Protein AF-A0A497P770-F1 (afdb_monomer_lite)

Sequence (118 aa):
MTEKKEKKQKSALAKAEDYIFKKLSASPIVNSITPEREEEISEKLPSLISRFKLESPFGAAFEVLKPFSHIFSNVILLPVSPFLYFFGLDGFRYVDFFEKSSNIELIQEKLKKKLTYG

Foldseek 3Di:
DPVVVVVVVVVVVVVLVVVLCCVPVPDDLQDQDDPVLLVVCLVVVLVVCVVVVNLVVLLVVLVVCLVVLQVCLVVPQVVCQSVVVVVVDNSSSVSNQSNHSVSSVSSNVSSVVVVVVD

Radius of gyration: 16.68 Å; chains: 1; bounding box: 39×36×46 Å

Structure (mmCIF, N/CA/C/O backbone):
data_AF-A0A497P770-F1
#
_entry.id   AF-A0A497P770-F1
#
loop_
_atom_site.group_PDB
_atom_site.id
_atom_site.type_symbol
_atom_site.label_atom_id
_atom_site.label_alt_id
_atom_site.label_comp_id
_atom_site.label_asym_id
_atom_site.label_entity_id
_atom_site.label_seq_id
_atom_site.pdbx_PDB_ins_code
_atom_site.Cartn_x
_atom_site.Cartn_y
_atom_site.Cartn_z
_atom_site.occupancy
_atom_site.B_iso_or_equiv
_atom_site.auth_seq_id
_atom_site.auth_comp_id
_atom_site.auth_asym_id
_atom_site.auth_atom_id
_atom_site.pdbx_PDB_model_num
ATOM 1 N N . MET A 1 1 ? 0.759 -22.284 -34.599 1.00 55.91 1 MET A N 1
ATOM 2 C CA . MET A 1 1 ? 0.115 -21.450 -33.545 1.00 55.91 1 MET A CA 1
ATOM 3 C C . MET A 1 1 ? 1.086 -21.012 -32.434 1.00 55.91 1 MET A C 1
ATOM 5 O O . MET A 1 1 ? 0.747 -20.126 -31.656 1.00 55.91 1 MET A O 1
ATOM 9 N N . THR A 1 2 ? 2.289 -21.593 -32.379 1.00 61.38 2 THR A N 1
ATOM 10 C CA . THR A 1 2 ? 3.317 -21.413 -31.338 1.00 61.38 2 THR A CA 1
ATOM 11 C C . THR A 1 2 ? 4.147 -20.129 -31.509 1.00 61.38 2 THR A C 1
ATOM 13 O O . THR A 1 2 ? 4.241 -19.353 -30.564 1.00 61.38 2 THR A O 1
ATOM 16 N N . GLU A 1 3 ? 4.602 -19.796 -32.725 1.00 60.56 3 GLU A N 1
ATOM 17 C CA . GLU A 1 3 ? 5.426 -18.591 -32.990 1.00 60.56 3 GLU A CA 1
ATOM 18 C C . GLU A 1 3 ? 4.751 -17.259 -32.618 1.00 60.56 3 GLU A C 1
ATOM 20 O O . GLU A 1 3 ? 5.392 -16.325 -32.134 1.00 60.56 3 GLU A O 1
ATOM 25 N N . LYS A 1 4 ? 3.433 -17.146 -32.833 1.00 61.16 4 LYS A N 1
ATOM 26 C CA . LYS A 1 4 ? 2.685 -15.901 -32.585 1.00 61.16 4 LYS A CA 1
ATOM 27 C C . LYS A 1 4 ? 2.542 -15.608 -31.084 1.00 61.16 4 LYS A C 1
ATOM 29 O O . LYS A 1 4 ? 2.511 -14.444 -30.690 1.00 61.16 4 LYS A O 1
ATOM 34 N N . LYS A 1 5 ? 2.479 -16.655 -30.246 1.00 61.34 5 LYS A N 1
ATOM 35 C CA . LYS A 1 5 ? 2.496 -16.533 -28.777 1.00 61.34 5 LYS A CA 1
ATOM 36 C C . LYS A 1 5 ? 3.898 -16.190 -28.270 1.00 61.34 5 LYS A C 1
ATOM 38 O O . LYS A 1 5 ? 4.027 -15.325 -27.408 1.00 61.34 5 LYS A O 1
ATOM 43 N N . GLU A 1 6 ? 4.927 -16.786 -28.867 1.00 61.47 6 GLU A N 1
ATOM 44 C CA . GLU A 1 6 ? 6.328 -16.561 -28.498 1.00 61.47 6 GLU A CA 1
ATOM 45 C C . GLU A 1 6 ? 6.789 -15.120 -28.782 1.00 61.47 6 GLU A C 1
ATOM 47 O O . GLU A 1 6 ? 7.381 -14.471 -27.918 1.00 61.47 6 GLU A O 1
ATOM 52 N N . LYS A 1 7 ? 6.426 -14.554 -29.945 1.00 66.31 7 LYS A N 1
ATOM 53 C CA . LYS A 1 7 ? 6.684 -13.134 -30.262 1.00 66.31 7 LYS A CA 1
ATOM 54 C C . LYS A 1 7 ? 5.981 -12.173 -29.299 1.00 66.31 7 LYS A C 1
ATOM 56 O O . LYS A 1 7 ? 6.551 -11.148 -28.931 1.00 66.31 7 LYS A O 1
ATOM 61 N N . LYS A 1 8 ? 4.753 -12.496 -28.875 1.00 69.31 8 LYS A N 1
ATOM 62 C CA . LYS A 1 8 ? 3.978 -11.660 -27.945 1.00 69.31 8 LYS A CA 1
ATOM 63 C C . LYS A 1 8 ? 4.573 -11.679 -26.531 1.00 69.31 8 LYS A C 1
ATOM 65 O O . LYS A 1 8 ? 4.607 -10.634 -25.889 1.00 69.31 8 LYS A O 1
ATOM 70 N N . GLN A 1 9 ? 5.084 -12.826 -26.076 1.00 68.62 9 GLN A N 1
ATOM 71 C CA . GLN A 1 9 ? 5.796 -12.933 -24.796 1.00 68.62 9 GLN A CA 1
ATOM 72 C C . GLN A 1 9 ? 7.127 -12.178 -24.809 1.00 68.62 9 GLN A C 1
ATOM 74 O O . GLN A 1 9 ? 7.350 -11.362 -23.920 1.00 68.62 9 GLN A O 1
ATOM 79 N N . LYS A 1 10 ? 7.963 -12.361 -25.842 1.00 70.50 10 LYS A N 1
ATOM 80 C CA . LYS A 1 10 ? 9.238 -11.625 -25.977 1.00 70.50 10 LYS A CA 1
ATOM 81 C C . LYS A 1 10 ? 9.021 -10.107 -26.031 1.00 70.50 10 LYS A C 1
ATOM 83 O O . LYS A 1 10 ? 9.756 -9.352 -25.408 1.00 70.50 10 LYS A O 1
ATOM 88 N N . SER A 1 11 ? 7.954 -9.663 -26.699 1.00 76.81 11 SER A N 1
ATOM 89 C CA . SER A 1 11 ? 7.543 -8.254 -26.730 1.00 76.81 11 SER A CA 1
ATOM 90 C C . SER A 1 11 ? 7.110 -7.706 -25.365 1.00 76.81 11 SER A C 1
ATOM 92 O O . SER A 1 11 ? 7.371 -6.539 -25.083 1.00 76.81 11 SER A O 1
ATOM 94 N N . ALA A 1 12 ? 6.398 -8.491 -24.554 1.00 76.06 12 ALA A N 1
ATOM 95 C CA . ALA A 1 12 ? 5.965 -8.065 -23.225 1.00 76.06 12 ALA A CA 1
ATOM 96 C C . ALA A 1 12 ? 7.144 -8.019 -22.243 1.00 76.06 12 ALA A C 1
ATOM 98 O O . ALA A 1 12 ? 7.234 -7.085 -21.451 1.00 76.06 12 ALA A O 1
ATOM 99 N N . LEU A 1 13 ? 8.062 -8.984 -22.351 1.00 78.62 13 LEU A N 1
ATOM 100 C CA . LEU A 1 13 ? 9.282 -9.041 -21.553 1.00 78.62 13 LEU A CA 1
ATOM 101 C C . LEU A 1 13 ? 10.176 -7.824 -21.820 1.00 78.62 13 LEU A C 1
ATOM 103 O O . LEU A 1 13 ? 10.519 -7.118 -20.884 1.00 78.62 13 LEU A O 1
ATOM 107 N N . ALA A 1 14 ? 10.431 -7.500 -23.093 1.00 81.75 14 ALA A N 1
ATOM 108 C CA . ALA A 1 14 ? 11.242 -6.340 -23.471 1.00 81.75 14 ALA A CA 1
ATOM 109 C C . ALA A 1 14 ? 10.660 -5.008 -22.957 1.00 81.75 14 ALA A C 1
ATOM 111 O O . ALA A 1 14 ? 11.395 -4.110 -22.561 1.00 81.75 14 ALA A O 1
ATOM 112 N N . LYS A 1 15 ? 9.326 -4.876 -22.923 1.00 81.50 15 LYS A N 1
ATOM 113 C CA . LYS A 1 15 ? 8.657 -3.701 -22.337 1.00 81.50 15 LYS A CA 1
ATOM 114 C C . LYS A 1 15 ? 8.799 -3.643 -20.817 1.00 81.50 15 LYS A C 1
ATOM 116 O O . LYS A 1 15 ? 8.934 -2.555 -20.270 1.00 81.50 15 LYS A O 1
ATOM 121 N N . ALA A 1 16 ? 8.738 -4.792 -20.145 1.00 78.88 16 ALA A N 1
ATOM 122 C CA . ALA A 1 16 ? 8.939 -4.869 -18.704 1.00 78.88 16 ALA A CA 1
ATOM 123 C C . ALA A 1 16 ? 10.394 -4.544 -18.337 1.00 78.88 16 ALA A C 1
ATOM 125 O O . ALA A 1 16 ? 10.618 -3.769 -17.416 1.00 78.88 16 ALA A O 1
ATOM 126 N N . GLU A 1 17 ? 11.365 -5.067 -19.089 1.00 80.31 17 GLU A N 1
ATOM 127 C CA . GLU A 1 17 ? 12.792 -4.767 -18.924 1.00 80.31 17 GLU A CA 1
ATOM 128 C C . GLU A 1 17 ? 13.086 -3.275 -19.109 1.00 80.31 17 GLU A C 1
ATOM 130 O O . GLU A 1 17 ? 13.705 -2.676 -18.234 1.00 80.31 17 GLU A O 1
ATOM 135 N N . ASP A 1 18 ? 12.583 -2.653 -20.181 1.00 82.56 18 ASP A N 1
ATOM 136 C CA . ASP A 1 18 ? 12.725 -1.207 -20.412 1.00 82.56 18 ASP A CA 1
ATOM 137 C C . ASP A 1 18 ? 12.094 -0.378 -19.280 1.00 82.56 18 ASP A C 1
ATOM 139 O O . ASP A 1 18 ? 12.690 0.574 -18.775 1.00 82.56 18 ASP A O 1
ATOM 143 N N . TYR A 1 19 ? 10.910 -0.782 -18.812 1.00 77.62 19 TYR A N 1
ATOM 144 C CA . TYR A 1 19 ? 10.225 -0.128 -17.701 1.00 77.62 19 TYR A CA 1
ATOM 145 C C . TYR A 1 19 ? 11.002 -0.242 -16.379 1.00 77.62 19 TYR A C 1
ATOM 147 O O . TYR A 1 19 ? 11.173 0.767 -15.691 1.00 77.62 19 TYR A O 1
ATOM 155 N N . ILE A 1 20 ? 11.508 -1.434 -16.045 1.00 79.19 20 ILE A N 1
ATOM 156 C CA . ILE A 1 20 ? 12.350 -1.670 -14.863 1.00 79.19 20 ILE A CA 1
ATOM 157 C C . ILE A 1 20 ? 13.625 -0.839 -14.967 1.00 79.19 20 ILE A C 1
ATOM 159 O O . ILE A 1 20 ? 13.959 -0.117 -14.029 1.00 79.19 20 ILE A O 1
ATOM 163 N N . PHE A 1 21 ? 14.311 -0.913 -16.109 1.00 78.75 21 PHE A N 1
ATOM 164 C CA . PHE A 1 21 ? 15.560 -0.200 -16.337 1.00 78.75 21 PHE A CA 1
ATOM 165 C C . PHE A 1 21 ? 15.352 1.300 -16.158 1.00 78.75 21 PHE A C 1
ATOM 167 O O . PHE A 1 21 ? 16.012 1.893 -15.316 1.00 78.75 21 PHE A O 1
ATOM 174 N N . LYS A 1 22 ? 14.352 1.887 -16.828 1.00 78.75 22 LYS A N 1
ATOM 175 C CA . LYS A 1 22 ? 14.007 3.310 -16.709 1.00 78.75 22 LYS A CA 1
ATOM 176 C C . LYS A 1 22 ? 13.667 3.729 -15.278 1.00 78.75 22 LYS A C 1
ATOM 178 O O . LYS A 1 22 ? 13.974 4.854 -14.888 1.00 78.75 22 LYS A O 1
ATOM 183 N N . LYS A 1 23 ? 12.999 2.866 -14.507 1.00 73.62 23 LYS A N 1
ATOM 184 C CA . LYS A 1 23 ? 12.612 3.153 -13.118 1.00 73.62 23 LYS A CA 1
ATOM 185 C C . LYS A 1 23 ? 13.782 3.056 -12.145 1.00 73.62 23 LYS A C 1
ATOM 187 O O . LYS A 1 23 ? 13.891 3.911 -11.275 1.00 73.62 23 LYS A O 1
ATOM 192 N N . LEU A 1 24 ? 14.665 2.077 -12.319 1.00 70.31 24 LEU A N 1
ATOM 193 C CA . LEU A 1 24 ? 15.853 1.899 -11.480 1.00 70.31 24 LEU A CA 1
ATOM 194 C C . LEU A 1 24 ? 16.988 2.868 -11.853 1.00 70.31 24 LEU A C 1
ATOM 196 O O . LEU A 1 24 ? 17.746 3.288 -10.983 1.00 70.31 24 LEU A O 1
ATOM 200 N N . SER A 1 25 ? 17.103 3.254 -13.129 1.00 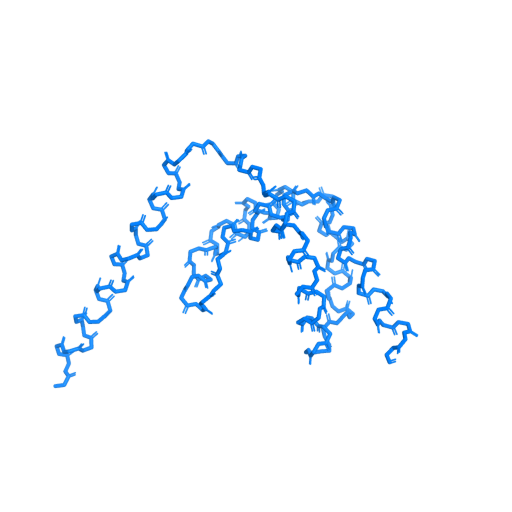67.62 25 SER A N 1
ATOM 201 C CA . SER A 1 25 ? 18.155 4.148 -13.630 1.00 67.62 25 SER A CA 1
ATOM 202 C C . SER A 1 25 ? 17.871 5.633 -13.390 1.00 67.62 25 SER A C 1
ATOM 204 O O . SER A 1 25 ? 18.771 6.452 -13.547 1.00 67.62 25 SER A O 1
ATOM 206 N N . ALA A 1 26 ? 16.639 6.010 -13.029 1.00 64.69 26 ALA A N 1
ATOM 207 C CA . ALA A 1 26 ? 16.249 7.402 -12.788 1.00 64.69 26 ALA A CA 1
ATOM 208 C C . ALA A 1 26 ? 16.760 7.997 -11.452 1.00 64.69 26 ALA A C 1
ATOM 210 O O . ALA A 1 26 ? 16.416 9.134 -11.140 1.00 64.69 26 ALA A O 1
ATOM 211 N N . SER A 1 27 ? 17.659 7.304 -10.734 1.00 50.03 27 SER A N 1
ATOM 212 C CA . SER A 1 27 ? 18.296 7.753 -9.480 1.00 50.03 27 SER A CA 1
ATOM 213 C C . SER A 1 27 ? 17.356 7.757 -8.261 1.00 50.03 27 SER A C 1
ATOM 215 O O . SER A 1 27 ? 16.156 7.545 -8.424 1.00 50.03 27 SER A O 1
ATOM 217 N N . PRO A 1 28 ? 17.921 7.925 -7.047 1.00 50.22 28 PRO A N 1
ATOM 218 C CA . PRO A 1 28 ? 17.947 6.918 -5.987 1.00 50.22 28 PRO A CA 1
ATOM 219 C C . PRO A 1 28 ? 16.544 6.514 -5.515 1.00 50.22 28 PRO A C 1
ATOM 221 O O . PRO A 1 28 ? 15.573 7.217 -5.740 1.00 50.22 28 PRO A O 1
ATOM 224 N N . ILE A 1 29 ? 16.472 5.408 -4.780 1.00 51.41 29 ILE A N 1
ATOM 225 C CA . ILE A 1 29 ? 15.287 4.758 -4.177 1.00 51.41 29 ILE A CA 1
ATOM 226 C C . ILE A 1 29 ? 14.282 5.718 -3.477 1.00 51.41 29 ILE A C 1
ATOM 228 O O . ILE A 1 29 ? 13.163 5.325 -3.192 1.00 51.41 29 ILE A O 1
ATOM 232 N N . VAL A 1 30 ? 14.625 6.992 -3.286 1.00 48.50 30 VAL A N 1
ATOM 233 C CA . VAL A 1 30 ? 13.759 8.072 -2.806 1.00 48.50 30 VAL A CA 1
ATOM 234 C C . VAL A 1 30 ? 13.075 8.782 -3.987 1.00 48.50 30 VAL A C 1
ATOM 236 O O . VAL A 1 30 ? 13.433 9.906 -4.346 1.00 48.50 30 VAL A O 1
ATOM 239 N N . ASN A 1 31 ? 12.076 8.152 -4.607 1.00 54.56 31 ASN A N 1
ATOM 240 C CA . ASN A 1 31 ? 11.146 8.891 -5.463 1.00 54.56 31 ASN A CA 1
ATOM 241 C C . ASN A 1 31 ? 10.010 9.422 -4.589 1.00 54.56 31 ASN A C 1
ATOM 243 O O . ASN A 1 31 ? 9.161 8.675 -4.111 1.00 54.56 31 ASN A O 1
ATOM 247 N N . SER A 1 32 ? 9.986 10.739 -4.376 1.00 60.59 32 SER A N 1
ATOM 248 C CA . SER A 1 32 ? 8.856 11.394 -3.729 1.00 60.59 32 SER A CA 1
ATOM 249 C C . SER A 1 32 ? 7.607 11.194 -4.587 1.00 60.59 32 SER A C 1
ATOM 251 O O . SER A 1 32 ? 7.450 11.754 -5.673 1.00 60.59 32 SER A O 1
ATOM 253 N N . ILE A 1 33 ? 6.699 10.351 -4.105 1.00 74.56 33 ILE A N 1
ATOM 254 C CA . ILE A 1 33 ? 5.359 10.245 -4.667 1.00 74.56 33 ILE A CA 1
ATOM 255 C C . ILE A 1 33 ? 4.691 11.631 -4.629 1.00 74.56 33 ILE A C 1
ATOM 257 O O . ILE A 1 33 ? 4.812 12.371 -3.650 1.00 74.56 33 ILE A O 1
ATOM 261 N N . THR A 1 34 ? 4.035 12.019 -5.728 1.00 82.75 34 THR A N 1
ATOM 262 C CA . THR A 1 34 ? 3.347 13.314 -5.789 1.00 82.75 34 THR A CA 1
ATOM 263 C C . THR A 1 34 ? 2.090 13.281 -4.916 1.00 82.75 34 THR A C 1
ATOM 265 O O . THR A 1 34 ? 1.474 12.215 -4.803 1.00 82.75 34 THR A O 1
ATOM 268 N N . PRO A 1 35 ? 1.665 14.413 -4.330 1.00 82.50 35 PRO A N 1
ATOM 269 C CA . PRO A 1 35 ? 0.478 14.458 -3.476 1.00 82.50 35 PRO A CA 1
ATOM 270 C C . PRO A 1 35 ? -0.780 13.912 -4.160 1.00 82.50 35 PRO A C 1
ATOM 272 O O . PRO A 1 35 ? -1.539 13.166 -3.550 1.00 82.50 35 PRO A O 1
ATOM 275 N N . GLU A 1 36 ? -0.961 14.189 -5.455 1.00 83.38 36 GLU A N 1
ATOM 276 C CA . GLU A 1 36 ? -2.120 13.702 -6.216 1.00 83.38 36 GLU A CA 1
ATOM 277 C C . GLU A 1 36 ? -2.133 12.170 -6.307 1.00 83.38 36 GLU A C 1
ATOM 279 O O . GLU A 1 36 ? -3.187 11.535 -6.306 1.00 83.38 36 GLU A O 1
ATOM 284 N N . ARG A 1 37 ? -0.947 11.556 -6.381 1.00 82.06 37 ARG A N 1
ATOM 285 C CA . ARG A 1 37 ? -0.801 10.098 -6.437 1.00 82.06 37 ARG A CA 1
ATOM 286 C C . ARG A 1 37 ? -0.960 9.457 -5.067 1.00 82.06 37 ARG A C 1
ATOM 288 O O . ARG A 1 37 ? -1.538 8.374 -4.984 1.00 82.06 37 ARG A O 1
ATOM 295 N N . GLU A 1 38 ? -0.459 10.097 -4.012 1.00 86.12 38 GLU A N 1
ATOM 296 C CA . GLU A 1 38 ? -0.729 9.660 -2.638 1.00 86.12 38 GLU A CA 1
ATOM 297 C C . GLU A 1 38 ? -2.232 9.653 -2.377 1.00 86.12 38 GLU A C 1
ATOM 299 O O . GLU A 1 38 ? -2.771 8.651 -1.903 1.00 86.12 38 GLU A O 1
ATOM 304 N N . GLU A 1 39 ? -2.923 10.724 -2.766 1.00 88.88 39 GLU A N 1
ATOM 305 C CA . GLU A 1 39 ? -4.370 10.831 -2.632 1.00 88.88 39 GLU A CA 1
ATOM 306 C C . GLU A 1 39 ? -5.084 9.722 -3.418 1.00 88.88 39 GLU A C 1
ATOM 308 O O . GLU A 1 39 ? -5.879 8.977 -2.837 1.00 88.88 39 GLU A O 1
ATOM 313 N N . GLU A 1 40 ? -4.725 9.524 -4.691 1.00 89.88 40 GLU A N 1
ATOM 314 C CA . GLU A 1 40 ? -5.286 8.471 -5.544 1.00 89.88 40 GLU A CA 1
ATOM 315 C C . GLU A 1 40 ? -5.170 7.076 -4.905 1.00 89.88 40 GLU A C 1
ATOM 317 O O . GLU A 1 40 ? -6.159 6.335 -4.833 1.00 89.88 40 GLU A O 1
ATOM 322 N N . ILE A 1 41 ? -3.976 6.702 -4.432 1.00 89.31 41 ILE A N 1
ATOM 323 C CA . ILE A 1 41 ? -3.743 5.398 -3.796 1.00 89.31 41 ILE A CA 1
ATOM 324 C C . ILE A 1 41 ? -4.515 5.313 -2.478 1.00 89.31 41 ILE A C 1
ATOM 326 O O . ILE A 1 41 ? -5.152 4.289 -2.208 1.00 89.31 41 ILE A O 1
ATOM 330 N N . SER A 1 42 ? -4.520 6.395 -1.697 1.00 90.00 42 SER A N 1
ATOM 331 C CA . SER A 1 42 ? -5.216 6.456 -0.414 1.00 90.00 42 SER A CA 1
ATOM 332 C C . SER A 1 42 ? -6.736 6.309 -0.531 1.00 90.00 42 SER A C 1
ATOM 334 O O . SER A 1 42 ? -7.374 5.873 0.423 1.00 90.00 42 SER A O 1
ATOM 336 N N . GLU A 1 43 ? -7.326 6.648 -1.676 1.00 90.88 43 GLU A N 1
ATOM 337 C CA . GLU A 1 43 ? -8.758 6.476 -1.949 1.00 90.88 43 GLU A CA 1
ATOM 338 C C . GLU A 1 43 ? -9.077 5.106 -2.565 1.00 90.88 43 GLU A C 1
ATOM 340 O O . GLU A 1 43 ? -10.032 4.417 -2.170 1.00 90.88 43 GLU A O 1
ATOM 345 N N . LYS A 1 44 ? -8.259 4.671 -3.531 1.00 88.44 44 LYS A N 1
ATOM 346 C CA . LYS A 1 44 ? -8.498 3.424 -4.270 1.00 88.44 44 LYS A CA 1
ATOM 347 C C . LYS A 1 44 ? -8.219 2.189 -3.430 1.00 88.44 44 LYS A C 1
ATOM 349 O O . LYS A 1 44 ? -9.002 1.239 -3.476 1.00 88.44 44 LYS A O 1
ATOM 354 N N . LEU A 1 45 ? -7.129 2.179 -2.667 1.00 87.94 45 LEU A N 1
ATOM 355 C CA . LEU A 1 45 ? -6.690 0.985 -1.952 1.00 87.94 45 LEU A CA 1
ATOM 356 C C . LEU A 1 45 ? -7.680 0.544 -0.855 1.00 87.94 45 LEU A C 1
ATOM 358 O O . LEU A 1 45 ? -8.067 -0.627 -0.875 1.00 87.94 45 LEU A O 1
ATOM 362 N N . PRO A 1 46 ? -8.190 1.423 0.034 1.00 89.56 46 PRO A N 1
ATOM 363 C CA . PRO A 1 46 ? -9.189 1.019 1.023 1.00 89.56 46 PRO A CA 1
ATOM 364 C C . PRO A 1 46 ? -10.481 0.523 0.373 1.00 89.56 46 PRO A C 1
ATOM 366 O O . PRO A 1 46 ? -11.100 -0.425 0.853 1.00 89.56 46 PRO A O 1
ATOM 369 N N . SER A 1 47 ? -10.879 1.139 -0.744 1.00 88.69 47 SER A N 1
ATOM 370 C CA . SER A 1 47 ? -12.068 0.748 -1.504 1.00 88.69 47 SER A CA 1
ATOM 371 C C . SER A 1 47 ? -11.915 -0.637 -2.139 1.00 88.69 47 SER A C 1
ATOM 373 O O . SER A 1 47 ? -12.853 -1.432 -2.099 1.00 88.69 47 SER A O 1
ATOM 375 N N . LEU A 1 48 ? -10.731 -0.962 -2.668 1.00 86.75 48 LEU A N 1
ATOM 376 C CA . LEU A 1 48 ? -10.413 -2.303 -3.163 1.00 86.75 48 LEU A CA 1
ATOM 377 C C . LEU A 1 48 ? -10.453 -3.336 -2.035 1.00 86.75 48 LEU A C 1
ATOM 379 O O . LEU A 1 48 ? -11.145 -4.340 -2.168 1.00 86.75 48 LEU A O 1
ATOM 383 N N . ILE A 1 49 ? -9.772 -3.071 -0.918 1.00 87.19 49 ILE A N 1
ATOM 384 C CA . ILE A 1 49 ? -9.744 -3.970 0.247 1.00 87.1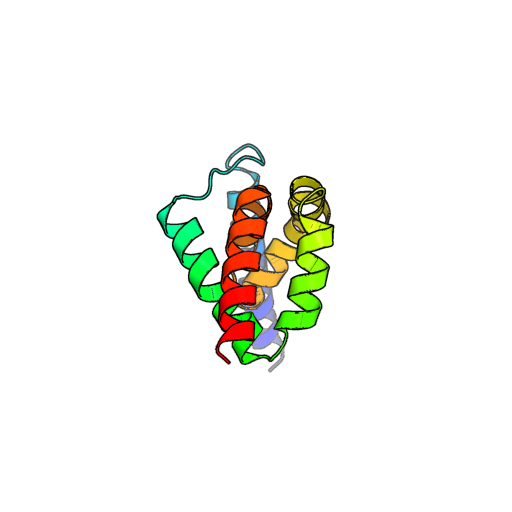9 49 ILE A CA 1
ATOM 385 C C . ILE A 1 49 ? -11.167 -4.245 0.754 1.00 87.19 49 ILE A C 1
ATOM 387 O O . ILE A 1 49 ? -11.521 -5.401 0.985 1.00 87.19 49 ILE A O 1
ATOM 391 N N . SER A 1 50 ? -12.000 -3.203 0.842 1.00 87.19 50 SER A N 1
ATOM 392 C CA . SER A 1 50 ? -13.382 -3.343 1.318 1.00 87.19 50 SER A CA 1
ATOM 393 C C . SER A 1 50 ? -14.259 -4.124 0.337 1.00 87.19 50 SER A C 1
ATOM 395 O O . SER A 1 50 ? -15.052 -4.979 0.721 1.00 87.19 50 SER A O 1
ATOM 397 N N . ARG A 1 51 ? -14.074 -3.910 -0.973 1.00 87.50 51 ARG A N 1
ATOM 398 C CA . ARG A 1 51 ? -14.797 -4.663 -2.011 1.00 87.50 51 ARG A CA 1
ATOM 399 C C . ARG A 1 51 ? -14.573 -6.175 -1.900 1.00 87.50 51 ARG A C 1
ATOM 401 O O . ARG A 1 51 ? -15.475 -6.942 -2.227 1.00 87.50 51 ARG A O 1
ATOM 408 N N . PHE A 1 52 ? -13.391 -6.595 -1.455 1.00 86.31 52 PHE A N 1
ATOM 409 C CA . PHE A 1 52 ? -13.054 -8.005 -1.256 1.00 86.31 52 PHE A CA 1
ATOM 410 C C . PHE A 1 52 ? -13.300 -8.507 0.175 1.00 86.31 52 PHE A C 1
ATOM 412 O O . PHE A 1 52 ? -13.006 -9.669 0.446 1.00 86.31 52 PHE A O 1
ATOM 419 N N . LYS A 1 53 ? -13.861 -7.678 1.069 1.00 86.44 53 LYS A N 1
ATOM 420 C CA . LYS A 1 53 ? -14.070 -7.992 2.494 1.00 86.44 53 LYS A CA 1
ATOM 421 C C . LYS A 1 53 ? -12.779 -8.403 3.217 1.00 86.44 53 LYS A C 1
ATOM 423 O O . LYS A 1 53 ? -12.748 -9.359 3.993 1.00 86.44 53 LYS A O 1
ATOM 428 N N . LEU A 1 54 ? -11.678 -7.728 2.883 1.00 87.88 54 LEU A N 1
ATOM 429 C CA . LEU A 1 54 ? -10.345 -7.998 3.425 1.00 87.88 54 LEU A CA 1
ATOM 430 C C . LEU A 1 54 ? -9.928 -6.964 4.484 1.00 87.88 54 LEU A C 1
ATOM 432 O O . LEU A 1 54 ? -8.745 -6.821 4.781 1.00 87.88 54 LEU A O 1
ATOM 436 N N . GLU A 1 55 ? -10.871 -6.235 5.073 1.00 85.50 55 GLU A N 1
ATOM 437 C CA . GLU A 1 55 ? -10.585 -5.126 5.982 1.00 85.50 55 GLU A CA 1
ATOM 438 C C . GLU A 1 55 ? -9.932 -5.598 7.284 1.00 85.50 55 GLU A C 1
ATOM 440 O O . GLU A 1 55 ? -8.959 -4.991 7.722 1.00 85.50 55 GLU A O 1
ATOM 445 N N . SER A 1 56 ? -10.406 -6.695 7.885 1.00 84.44 56 SER A N 1
ATOM 446 C CA . SER A 1 56 ? -9.803 -7.267 9.099 1.00 84.44 56 SER A CA 1
ATOM 447 C C . SER A 1 56 ? -8.366 -7.770 8.893 1.00 84.44 56 SER A C 1
ATOM 449 O O . SER A 1 56 ? -7.492 -7.342 9.652 1.00 84.44 56 SER A O 1
ATOM 451 N N . PRO A 1 57 ? -8.059 -8.627 7.890 1.00 85.19 57 PRO A N 1
ATOM 452 C CA . PRO A 1 57 ? -6.688 -9.09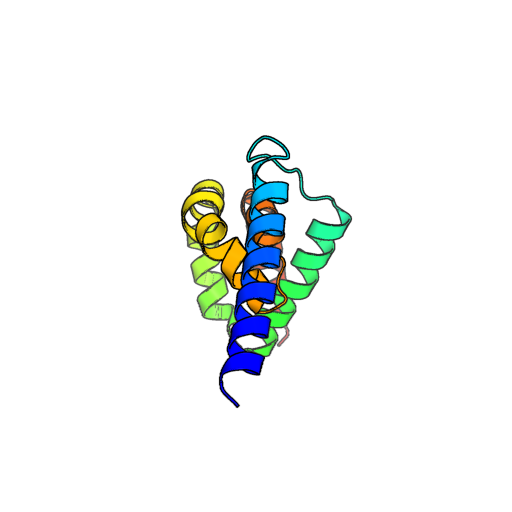2 7.684 1.00 85.19 57 PRO A CA 1
ATOM 453 C C . PRO A 1 57 ? -5.737 -7.952 7.303 1.00 85.19 57 PRO A C 1
ATOM 455 O O . PRO A 1 57 ? -4.617 -7.909 7.809 1.00 85.19 57 PRO A O 1
ATOM 458 N N . PHE A 1 58 ? -6.173 -6.991 6.479 1.00 84.50 58 PHE A N 1
ATOM 459 C CA . PHE A 1 58 ? -5.338 -5.830 6.152 1.00 84.50 58 PHE A CA 1
ATOM 460 C C . PHE A 1 58 ? -5.205 -4.851 7.318 1.00 84.50 58 PHE A C 1
ATOM 462 O O . PHE A 1 58 ? -4.134 -4.285 7.506 1.00 84.50 58 PHE A O 1
ATOM 469 N N . GLY A 1 59 ? -6.247 -4.671 8.129 1.00 83.25 59 GLY A N 1
ATOM 470 C CA . GLY A 1 59 ? -6.202 -3.830 9.321 1.00 83.25 59 GLY A CA 1
ATOM 471 C C . GLY A 1 59 ? -5.144 -4.308 10.314 1.00 83.25 59 GLY A C 1
ATOM 472 O O . GLY A 1 59 ? -4.325 -3.503 10.754 1.00 83.25 59 GLY A O 1
ATOM 473 N N . ALA A 1 60 ? -5.114 -5.615 10.594 1.00 84.50 60 ALA A N 1
ATOM 474 C CA . ALA A 1 60 ? -4.093 -6.228 11.445 1.00 84.50 60 ALA A CA 1
ATOM 475 C C . ALA A 1 60 ? -2.697 -6.177 10.799 1.00 84.50 60 ALA A C 1
ATOM 477 O O . ALA A 1 60 ? -1.718 -5.830 11.460 1.00 84.50 60 ALA A O 1
ATOM 478 N N . ALA A 1 61 ? -2.597 -6.462 9.495 1.00 85.06 61 ALA A N 1
ATOM 479 C CA . ALA A 1 61 ? -1.326 -6.382 8.781 1.00 85.06 61 ALA A CA 1
ATOM 480 C C . ALA A 1 61 ? -0.739 -4.962 8.814 1.00 85.06 61 ALA A C 1
ATOM 482 O O . ALA A 1 61 ? 0.452 -4.803 9.063 1.00 85.06 61 ALA A O 1
ATOM 483 N N . PHE A 1 62 ? -1.550 -3.917 8.627 1.00 86.69 62 PHE A N 1
ATOM 484 C CA . PHE A 1 62 ? -1.069 -2.535 8.619 1.00 86.69 62 PHE A CA 1
ATOM 485 C C . PHE A 1 62 ? -0.560 -2.044 9.977 1.00 86.69 62 PHE A C 1
ATOM 487 O O . PHE A 1 62 ? 0.378 -1.248 10.001 1.00 86.69 62 PHE A O 1
ATOM 494 N N . GLU A 1 63 ? -1.098 -2.539 11.095 1.00 84.62 63 GLU A N 1
ATOM 495 C CA . GLU A 1 63 ? -0.540 -2.236 12.424 1.00 84.62 63 GLU A CA 1
ATOM 496 C C . GLU A 1 63 ? 0.879 -2.774 12.578 1.00 84.62 63 GLU A C 1
ATOM 498 O O . GLU A 1 63 ? 1.755 -2.070 13.081 1.00 84.62 63 GLU A O 1
ATOM 503 N N . VAL A 1 64 ? 1.123 -3.983 12.072 1.00 85.88 64 VAL A N 1
ATOM 504 C CA . VAL A 1 64 ? 2.456 -4.592 12.080 1.00 85.88 64 VAL A CA 1
ATOM 505 C C . VAL A 1 64 ? 3.377 -3.916 11.065 1.00 85.88 64 VAL A C 1
ATOM 507 O O . VAL A 1 64 ? 4.557 -3.726 11.339 1.00 85.88 64 VAL A O 1
ATOM 510 N N . LEU A 1 65 ? 2.859 -3.526 9.899 1.00 85.38 65 LEU A N 1
ATOM 511 C CA . LEU A 1 65 ? 3.669 -2.967 8.817 1.00 85.38 65 LEU A CA 1
ATOM 512 C C . LEU A 1 65 ? 4.124 -1.527 9.061 1.00 85.38 65 LEU A C 1
ATOM 514 O O . LEU A 1 65 ? 5.175 -1.163 8.549 1.00 85.38 65 LEU A O 1
ATOM 518 N N . LYS A 1 66 ? 3.405 -0.711 9.842 1.00 85.19 66 LYS A N 1
ATOM 519 C CA . LYS A 1 66 ? 3.797 0.685 10.136 1.00 85.19 66 LYS A CA 1
ATOM 520 C C . LYS A 1 66 ? 5.262 0.869 10.561 1.00 85.19 66 LYS A C 1
ATOM 522 O O . LYS A 1 66 ? 5.969 1.613 9.871 1.00 85.19 66 LYS A O 1
ATOM 527 N N . PRO A 1 67 ? 5.745 0.225 11.646 1.00 87.62 67 PRO A N 1
ATOM 528 C CA . PRO A 1 67 ? 7.130 0.391 12.098 1.00 87.62 67 PRO A CA 1
ATOM 529 C C . PRO A 1 67 ? 8.147 -0.172 11.100 1.00 87.62 67 PRO A C 1
ATOM 531 O O . PRO A 1 67 ? 9.308 0.224 11.114 1.00 87.62 67 PRO A O 1
ATOM 534 N N . PHE A 1 68 ? 7.712 -1.066 10.212 1.00 88.12 68 PHE A N 1
ATOM 535 C CA . PHE A 1 68 ? 8.546 -1.703 9.200 1.00 88.12 68 PHE A CA 1
ATOM 536 C C . PHE A 1 68 ? 8.260 -1.189 7.785 1.00 88.12 68 PHE A C 1
ATOM 538 O O . PHE A 1 68 ? 8.669 -1.830 6.826 1.00 88.12 68 PHE A O 1
ATOM 545 N N . SER A 1 69 ? 7.588 -0.045 7.637 1.00 86.31 69 SER A N 1
ATOM 546 C CA . SER A 1 69 ? 7.129 0.519 6.355 1.00 86.31 69 SER A CA 1
ATOM 547 C C . SER A 1 69 ? 8.244 0.601 5.312 1.00 86.31 69 SER A C 1
ATOM 549 O O . SER A 1 69 ? 8.111 0.076 4.205 1.00 86.31 69 SER A O 1
ATOM 551 N N . HIS A 1 70 ? 9.390 1.157 5.699 1.00 85.50 70 HIS A N 1
ATOM 552 C CA . HIS A 1 70 ? 10.566 1.251 4.838 1.00 85.50 70 HIS A CA 1
ATOM 553 C C . HIS A 1 70 ? 11.137 -0.128 4.450 1.00 85.50 70 HIS A C 1
ATOM 555 O O . HIS A 1 70 ? 11.477 -0.358 3.289 1.00 85.50 70 HIS A O 1
ATOM 561 N N . ILE A 1 71 ? 11.200 -1.074 5.397 1.00 86.56 71 ILE A N 1
ATOM 562 C CA . ILE A 1 71 ? 11.693 -2.439 5.144 1.00 86.56 71 ILE A CA 1
ATOM 563 C C . ILE A 1 71 ? 10.725 -3.187 4.228 1.00 86.56 71 ILE A C 1
ATOM 565 O O . ILE A 1 71 ? 11.139 -3.770 3.234 1.00 86.56 71 ILE A O 1
ATOM 569 N N . PHE A 1 72 ? 9.431 -3.144 4.523 1.00 86.38 72 PHE A N 1
ATOM 570 C CA . PHE A 1 72 ? 8.390 -3.769 3.720 1.00 86.38 72 PHE A CA 1
ATOM 571 C C . PHE A 1 72 ? 8.414 -3.259 2.277 1.00 86.38 72 PHE A C 1
ATOM 573 O O . PHE A 1 72 ? 8.386 -4.052 1.335 1.00 86.38 72 PHE A O 1
ATOM 580 N N . SER A 1 73 ? 8.539 -1.945 2.102 1.00 86.19 73 SER A N 1
ATOM 581 C CA . SER A 1 73 ? 8.551 -1.317 0.783 1.00 86.19 73 SER A CA 1
ATOM 582 C C . SER A 1 73 ? 9.748 -1.766 -0.047 1.00 86.19 73 SER A C 1
ATOM 584 O O . SER A 1 73 ? 9.581 -2.199 -1.185 1.00 86.19 73 SER A O 1
ATOM 586 N N . ASN A 1 74 ? 10.942 -1.773 0.540 1.00 84.69 74 ASN A N 1
ATOM 587 C CA . ASN A 1 74 ? 12.168 -2.082 -0.195 1.00 84.69 74 ASN A CA 1
ATOM 588 C C . ASN A 1 74 ? 12.481 -3.580 -0.308 1.00 84.69 74 ASN A C 1
ATOM 590 O O . ASN A 1 74 ? 13.093 -4.010 -1.282 1.00 84.69 74 ASN A O 1
ATOM 594 N N . VAL A 1 75 ? 12.069 -4.393 0.664 1.00 86.31 75 VAL A N 1
ATOM 595 C CA . VAL A 1 75 ? 12.414 -5.824 0.717 1.00 86.31 75 VAL A CA 1
ATOM 596 C C . VAL A 1 75 ? 11.293 -6.698 0.166 1.00 86.31 75 VAL A C 1
ATOM 598 O O . VAL A 1 75 ? 11.571 -7.746 -0.410 1.00 86.31 75 VAL A O 1
ATOM 601 N N . ILE A 1 76 ? 10.033 -6.280 0.312 1.00 86.38 76 ILE A N 1
ATOM 602 C CA . ILE A 1 76 ? 8.878 -7.074 -0.127 1.00 86.38 76 ILE A CA 1
ATOM 603 C C . ILE A 1 76 ? 8.241 -6.474 -1.377 1.00 86.38 76 ILE A C 1
ATOM 605 O O . ILE A 1 76 ? 8.106 -7.169 -2.383 1.00 86.38 76 ILE A O 1
ATOM 609 N N . LEU A 1 77 ? 7.860 -5.195 -1.351 1.00 86.56 77 LEU A N 1
ATOM 610 C CA . LEU A 1 77 ? 7.150 -4.593 -2.483 1.00 86.56 77 LEU A CA 1
ATOM 611 C C . LEU A 1 77 ? 8.065 -4.342 -3.681 1.00 86.56 77 LEU A C 1
ATOM 613 O O . LEU A 1 77 ? 7.648 -4.611 -4.805 1.00 86.56 77 LEU A O 1
ATOM 617 N N . LEU A 1 78 ? 9.296 -3.869 -3.478 1.00 86.19 78 LEU A N 1
ATOM 618 C CA . LEU A 1 78 ? 10.194 -3.510 -4.578 1.00 86.19 78 LEU A CA 1
ATOM 619 C C . LEU A 1 78 ? 10.534 -4.707 -5.485 1.00 86.19 78 LEU A C 1
ATOM 621 O O . LEU A 1 78 ? 10.367 -4.559 -6.697 1.00 86.19 78 LEU A O 1
ATOM 625 N N . PRO A 1 79 ? 10.883 -5.908 -4.979 1.00 84.94 79 PRO A N 1
ATOM 626 C CA . PRO A 1 79 ? 11.093 -7.077 -5.840 1.00 84.94 79 PRO A CA 1
ATOM 627 C C . PRO A 1 79 ? 9.825 -7.544 -6.567 1.00 84.94 79 PRO A C 1
ATOM 629 O O . PRO A 1 79 ? 9.900 -8.079 -7.671 1.00 84.94 79 PRO A O 1
ATOM 632 N N . VAL A 1 80 ? 8.651 -7.341 -5.961 1.00 85.56 80 VAL A N 1
ATOM 633 C CA . VAL A 1 80 ? 7.352 -7.748 -6.526 1.00 85.56 80 VAL A CA 1
ATOM 634 C C . VAL A 1 80 ? 6.802 -6.696 -7.500 1.00 85.56 80 VAL A C 1
ATOM 636 O O . VAL A 1 80 ? 5.999 -7.011 -8.381 1.00 85.56 80 VAL A O 1
ATOM 639 N N . SER A 1 81 ? 7.270 -5.452 -7.398 1.00 85.62 81 SER A N 1
ATOM 640 C CA . SER A 1 81 ? 6.776 -4.307 -8.160 1.00 85.62 81 SER A CA 1
ATOM 641 C C . SER A 1 81 ? 6.778 -4.493 -9.684 1.00 85.62 81 SER A C 1
ATOM 643 O O . SER A 1 81 ? 5.784 -4.105 -10.308 1.00 85.62 81 SER A O 1
ATOM 645 N N . PRO A 1 82 ? 7.773 -5.151 -10.319 1.00 85.31 82 PRO A N 1
ATOM 646 C CA . PRO A 1 82 ? 7.736 -5.371 -11.760 1.00 85.31 82 PRO A CA 1
ATOM 647 C C . PRO A 1 82 ? 6.690 -6.406 -12.167 1.00 85.31 82 PRO A C 1
ATOM 649 O O . PRO A 1 82 ? 6.135 -6.332 -13.260 1.00 85.31 82 PRO A O 1
ATOM 652 N N . PHE A 1 83 ? 6.376 -7.361 -11.290 1.00 85.62 83 PHE A N 1
ATOM 653 C CA . PHE A 1 83 ? 5.356 -8.365 -11.573 1.00 85.62 83 PHE A CA 1
ATOM 654 C C . PHE A 1 83 ? 3.956 -7.756 -11.567 1.00 85.62 83 PHE A C 1
ATOM 656 O O . PHE A 1 83 ? 3.112 -8.142 -12.376 1.00 85.62 83 PHE A O 1
ATOM 663 N N . LEU A 1 84 ? 3.729 -6.751 -10.717 1.00 81.19 84 LEU A N 1
ATOM 664 C CA . LEU A 1 84 ? 2.472 -6.005 -10.662 1.00 81.19 84 LEU A CA 1
ATOM 665 C C . LEU A 1 84 ? 2.154 -5.294 -11.989 1.00 81.19 84 LEU A C 1
ATOM 667 O O . LEU A 1 84 ? 0.978 -5.200 -12.351 1.00 81.19 84 LEU A O 1
ATOM 671 N N . TYR A 1 85 ? 3.172 -4.914 -12.772 1.00 79.94 85 TYR A N 1
ATOM 672 C CA . TYR A 1 85 ? 2.987 -4.335 -14.108 1.00 79.94 85 TYR A CA 1
ATOM 673 C C . TYR A 1 85 ? 2.218 -5.275 -15.049 1.00 79.94 85 TYR A C 1
ATOM 675 O O . TYR A 1 85 ? 1.342 -4.826 -15.792 1.00 79.94 85 TYR A O 1
ATOM 683 N N . PHE A 1 86 ? 2.462 -6.589 -14.979 1.00 79.88 86 PHE A N 1
ATOM 684 C CA . PHE A 1 86 ? 1.732 -7.570 -15.795 1.00 79.88 86 PHE A CA 1
ATOM 685 C C . PHE A 1 86 ? 0.249 -7.681 -15.420 1.00 79.88 86 PHE A C 1
ATOM 687 O O . PHE A 1 86 ? -0.560 -8.100 -16.248 1.00 79.88 86 PHE A O 1
ATOM 694 N N . PHE A 1 87 ? -0.118 -7.263 -14.207 1.00 78.19 87 PHE A N 1
ATOM 695 C CA . PHE A 1 87 ? -1.501 -7.177 -13.737 1.00 78.19 87 PHE A CA 1
ATOM 696 C C . PHE A 1 87 ? -2.122 -5.786 -13.956 1.00 78.19 87 PHE A C 1
ATOM 698 O O . PHE A 1 87 ? -3.232 -5.530 -13.493 1.00 78.19 87 PHE A O 1
ATOM 705 N N . GLY A 1 88 ? -1.433 -4.885 -14.668 1.00 76.88 88 GLY A N 1
ATOM 706 C CA . GLY A 1 88 ? -1.896 -3.519 -14.928 1.00 76.88 88 GLY A CA 1
ATOM 707 C C . GLY A 1 88 ? -1.729 -2.566 -13.742 1.00 76.88 88 GLY A C 1
ATOM 708 O O . GLY A 1 88 ? -2.304 -1.479 -13.751 1.00 76.88 88 GLY A O 1
ATOM 709 N N . LEU A 1 89 ? -0.953 -2.957 -12.728 1.00 79.12 89 LEU A N 1
ATOM 710 C CA . LEU A 1 89 ? -0.652 -2.139 -11.558 1.00 79.12 89 LEU A CA 1
ATOM 711 C C . LEU A 1 89 ? 0.770 -1.580 -11.663 1.00 79.12 89 LEU A C 1
ATOM 713 O O . LEU A 1 89 ? 1.726 -2.304 -11.919 1.00 79.12 89 LEU A O 1
ATOM 717 N N . ASP A 1 90 ? 0.929 -0.281 -11.429 1.00 83.00 90 ASP A N 1
ATOM 718 C CA . ASP A 1 90 ? 2.250 0.350 -11.360 1.00 83.00 90 ASP A CA 1
ATOM 719 C C . ASP A 1 90 ? 2.852 0.076 -9.972 1.00 83.00 90 ASP A C 1
ATOM 721 O O . ASP A 1 90 ? 2.704 0.872 -9.045 1.00 83.00 90 ASP A O 1
ATOM 725 N N . GLY A 1 91 ? 3.454 -1.107 -9.810 1.00 82.25 91 GLY A N 1
ATOM 726 C CA . GLY A 1 91 ? 3.936 -1.614 -8.523 1.00 82.25 91 GLY A CA 1
ATOM 727 C C . GLY A 1 91 ? 4.940 -0.697 -7.829 1.00 82.25 91 GLY A C 1
ATOM 728 O O . GLY A 1 91 ? 4.928 -0.599 -6.606 1.00 82.25 91 GLY A O 1
ATOM 729 N N . PHE A 1 92 ? 5.759 0.022 -8.600 1.00 85.12 92 PHE A N 1
ATOM 730 C CA . PHE A 1 92 ? 6.730 0.971 -8.059 1.00 85.12 92 PHE A CA 1
ATOM 731 C C . PHE A 1 92 ? 6.038 2.135 -7.337 1.00 85.12 92 PHE A C 1
ATOM 733 O O . PHE A 1 92 ? 6.525 2.579 -6.308 1.00 85.12 92 PHE A O 1
ATOM 740 N N . ARG A 1 93 ? 4.844 2.564 -7.778 1.00 85.88 93 ARG A N 1
ATOM 741 C CA . ARG A 1 93 ? 4.081 3.598 -7.049 1.00 85.88 93 ARG A CA 1
ATOM 742 C C . ARG A 1 93 ? 3.641 3.140 -5.666 1.00 85.88 93 ARG A C 1
ATOM 744 O O . ARG A 1 93 ? 3.531 3.958 -4.761 1.00 85.88 93 ARG A O 1
ATOM 751 N N . TYR A 1 94 ? 3.348 1.851 -5.513 1.00 86.00 94 TYR A N 1
ATOM 752 C CA . TYR A 1 94 ? 2.984 1.302 -4.213 1.00 86.00 94 TYR A CA 1
ATOM 753 C C . TYR A 1 94 ? 4.208 1.217 -3.301 1.00 86.00 94 TYR A C 1
ATOM 755 O O . TYR A 1 94 ? 4.072 1.509 -2.122 1.00 86.00 94 TYR A O 1
ATOM 763 N N . VAL A 1 95 ? 5.394 0.900 -3.836 1.00 87.19 95 VAL A N 1
ATOM 764 C CA . VAL A 1 95 ? 6.657 0.978 -3.077 1.00 87.19 95 VAL A CA 1
ATOM 765 C C . VAL A 1 95 ? 6.840 2.382 -2.502 1.00 87.19 95 VAL A C 1
ATOM 767 O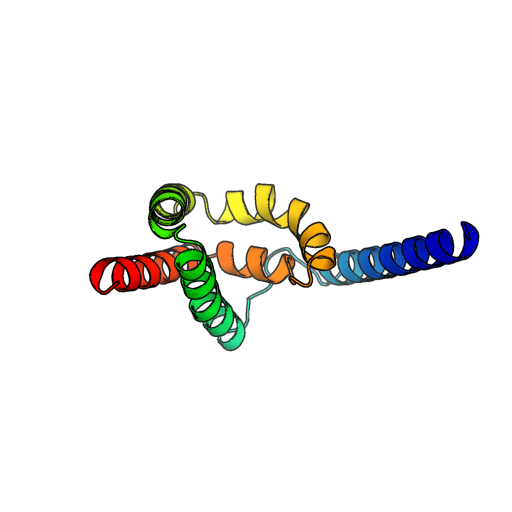 O . VAL A 1 95 ? 6.949 2.521 -1.288 1.00 87.19 95 VAL A O 1
ATOM 770 N N . ASP A 1 96 ? 6.765 3.408 -3.355 1.00 87.50 96 ASP A N 1
ATOM 771 C CA . ASP A 1 96 ? 6.940 4.807 -2.943 1.00 87.50 96 ASP A CA 1
ATOM 772 C C . ASP A 1 96 ? 5.879 5.232 -1.907 1.00 87.50 96 ASP A C 1
ATOM 774 O O . ASP A 1 96 ? 6.163 5.931 -0.935 1.00 87.50 96 ASP A O 1
ATOM 778 N N . PHE A 1 97 ? 4.628 4.792 -2.088 1.00 89.25 97 PHE A N 1
ATOM 779 C CA . PHE A 1 97 ? 3.536 5.105 -1.165 1.00 89.25 97 PHE A CA 1
ATOM 780 C C . PHE A 1 97 ? 3.737 4.472 0.216 1.00 89.25 97 PHE A C 1
ATOM 782 O O . PHE A 1 97 ? 3.547 5.146 1.229 1.00 89.25 97 PHE A O 1
ATOM 789 N N . PHE A 1 98 ? 4.101 3.187 0.256 1.00 89.44 98 PHE A N 1
ATOM 790 C CA . PHE A 1 98 ? 4.265 2.421 1.491 1.00 89.44 98 PHE A CA 1
ATOM 791 C C . PHE A 1 98 ? 5.563 2.740 2.237 1.00 89.44 98 PHE A C 1
ATOM 793 O O . PHE A 1 98 ? 5.694 2.350 3.398 1.00 89.44 98 PHE A O 1
ATOM 800 N N . GLU A 1 99 ? 6.499 3.464 1.616 1.00 88.44 99 GLU A N 1
ATOM 801 C CA . GLU A 1 99 ? 7.741 3.886 2.261 1.00 88.44 99 GLU A CA 1
ATOM 802 C C . GLU A 1 99 ? 7.480 4.837 3.440 1.00 88.44 99 GLU A C 1
ATOM 804 O O . GLU A 1 99 ? 8.176 4.777 4.455 1.00 88.44 99 GLU A O 1
ATOM 809 N N . LYS A 1 100 ? 6.435 5.672 3.348 1.00 88.19 100 LYS A N 1
ATOM 810 C CA . LYS A 1 100 ? 6.018 6.569 4.432 1.00 88.19 100 LYS A CA 1
ATOM 811 C C . LYS A 1 100 ? 5.032 5.864 5.363 1.00 88.19 100 LYS A C 1
ATOM 813 O O . LYS A 1 100 ? 3.904 5.555 4.980 1.00 88.19 100 LYS A O 1
ATOM 818 N N . SER A 1 101 ? 5.403 5.697 6.631 1.00 87.31 101 SER A N 1
ATOM 819 C CA . SER A 1 101 ? 4.514 5.134 7.661 1.00 87.31 101 SER A CA 1
ATOM 820 C C . SER A 1 101 ? 3.192 5.905 7.812 1.00 87.31 101 SER A C 1
ATOM 822 O O . SER A 1 101 ? 2.146 5.286 8.016 1.00 87.31 101 SER A O 1
ATOM 824 N N . SER A 1 102 ? 3.205 7.230 7.627 1.00 88.44 102 SER A N 1
ATOM 825 C CA . SER A 1 102 ? 2.012 8.093 7.659 1.00 88.44 102 SER A CA 1
ATOM 826 C C . SER A 1 102 ? 0.969 7.728 6.595 1.00 88.44 102 SER A C 1
ATOM 828 O O . SER A 1 102 ? -0.233 7.877 6.807 1.00 88.44 102 SER A O 1
ATOM 830 N N . ASN A 1 103 ? 1.399 7.199 5.448 1.00 90.19 103 ASN A N 1
ATOM 831 C CA . ASN A 1 103 ? 0.485 6.760 4.395 1.00 90.19 103 ASN A CA 1
ATOM 832 C C . ASN A 1 103 ? -0.227 5.458 4.790 1.00 90.19 103 ASN A C 1
ATOM 834 O O . ASN A 1 103 ? -1.410 5.276 4.498 1.00 90.19 103 ASN A O 1
ATOM 838 N N . ILE A 1 104 ? 0.455 4.577 5.527 1.00 88.88 104 ILE A N 1
ATOM 839 C CA . ILE 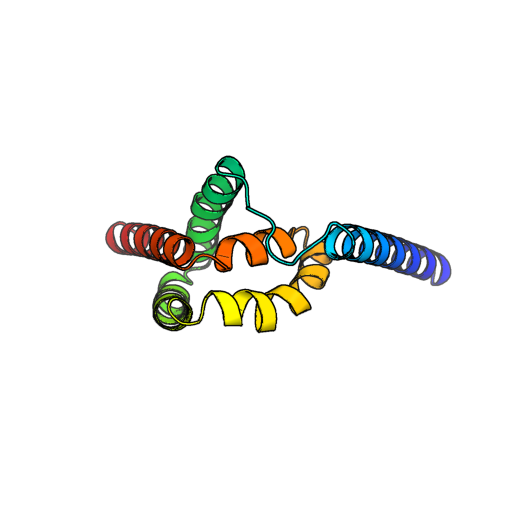A 1 104 ? -0.151 3.372 6.112 1.00 88.88 104 ILE A CA 1
ATOM 840 C C . ILE A 1 104 ? -1.175 3.757 7.186 1.00 88.88 104 ILE A C 1
ATOM 842 O O . ILE A 1 104 ? -2.259 3.175 7.236 1.00 88.88 104 ILE A O 1
ATOM 846 N N . GLU A 1 105 ? -0.864 4.759 8.013 1.00 89.38 105 GLU A N 1
ATOM 847 C CA . GLU A 1 105 ? -1.806 5.343 8.979 1.00 89.38 105 GLU A CA 1
ATOM 848 C C . GLU A 1 105 ? -3.089 5.818 8.304 1.00 89.38 105 GLU A C 1
ATOM 850 O O . GLU A 1 105 ? -4.178 5.382 8.686 1.00 89.38 105 GLU A O 1
ATOM 855 N N . LEU A 1 106 ? -2.952 6.614 7.244 1.00 90.12 106 LEU A N 1
ATOM 856 C CA . LEU A 1 106 ? -4.078 7.134 6.476 1.00 90.12 106 LEU A CA 1
ATOM 857 C C . LEU A 1 106 ? -4.970 6.013 5.916 1.00 90.12 106 LEU A C 1
ATOM 859 O O . LEU A 1 106 ? -6.198 6.077 6.019 1.00 90.12 106 LEU A O 1
ATOM 863 N N . ILE A 1 107 ? -4.369 4.964 5.342 1.00 90.31 107 ILE A N 1
ATOM 864 C CA . ILE A 1 107 ? -5.109 3.796 4.839 1.00 90.31 107 ILE A CA 1
ATOM 865 C C . ILE A 1 107 ? -5.856 3.096 5.972 1.00 90.31 107 ILE A C 1
ATOM 867 O O . ILE A 1 107 ? -7.033 2.755 5.820 1.00 90.31 107 ILE A O 1
ATOM 871 N N . GLN A 1 108 ? -5.190 2.885 7.106 1.00 88.81 108 GLN A N 1
ATOM 872 C CA . GLN A 1 108 ? -5.778 2.193 8.243 1.00 88.81 108 GLN A CA 1
ATOM 873 C C . GLN A 1 108 ? -6.977 2.966 8.809 1.00 88.81 108 GLN A C 1
ATOM 875 O O . GLN A 1 108 ? -8.011 2.364 9.103 1.00 88.81 108 GLN A O 1
ATOM 880 N N . GLU A 1 109 ? -6.881 4.290 8.922 1.00 89.88 109 GLU A N 1
ATOM 881 C CA . GLU A 1 109 ? -7.999 5.134 9.353 1.00 89.88 109 GLU A CA 1
ATOM 882 C C . GLU A 1 109 ? -9.187 5.056 8.391 1.00 89.88 109 GLU A C 1
ATOM 884 O O . GLU A 1 109 ? -10.335 4.905 8.824 1.00 89.88 109 GLU A O 1
ATOM 889 N N . LYS A 1 110 ? -8.926 5.117 7.081 1.00 89.06 110 LYS A N 1
ATOM 890 C CA . LYS A 1 110 ? -9.971 4.993 6.055 1.00 89.06 110 LYS A CA 1
ATOM 891 C C . LYS A 1 110 ? -10.645 3.619 6.091 1.00 89.06 110 LYS A C 1
ATOM 893 O O . LYS A 1 110 ? -11.866 3.543 5.952 1.00 89.06 110 LYS A O 1
ATOM 898 N N . LEU A 1 111 ? -9.886 2.547 6.327 1.00 87.12 111 LEU A N 1
ATOM 899 C CA . LEU A 1 111 ? -10.431 1.196 6.499 1.00 87.12 111 LEU A CA 1
ATOM 900 C C . LEU A 1 111 ? -11.277 1.067 7.767 1.00 87.12 111 LEU A C 1
ATOM 902 O O . LEU A 1 111 ? -12.378 0.528 7.695 1.00 87.12 111 LEU A O 1
ATOM 906 N N . LYS A 1 112 ? -10.814 1.606 8.903 1.00 85.06 112 LYS A N 1
ATOM 907 C CA . LYS A 1 112 ? -11.585 1.616 10.158 1.00 85.06 112 LYS A CA 1
ATOM 908 C C . LYS A 1 112 ? -12.932 2.312 9.971 1.00 85.06 112 LYS A C 1
ATOM 910 O O . LYS A 1 112 ? -13.955 1.749 10.339 1.00 85.06 112 LYS A O 1
ATOM 915 N N . LYS A 1 113 ? -12.952 3.479 9.315 1.00 84.56 113 LYS A N 1
ATOM 916 C CA . LYS A 1 113 ? -14.203 4.181 8.980 1.00 84.56 113 LYS A CA 1
ATOM 917 C C . LYS A 1 113 ? -15.137 3.308 8.134 1.00 84.56 113 LYS A C 1
ATOM 919 O O . LYS A 1 113 ? -16.319 3.226 8.437 1.00 84.56 113 LYS A O 1
ATOM 924 N N . LYS A 1 114 ? -14.626 2.623 7.107 1.00 76.62 114 LYS A N 1
ATOM 925 C CA . LYS A 1 114 ? -15.452 1.745 6.256 1.00 76.62 114 LYS A CA 1
ATOM 926 C C . LYS A 1 114 ? -15.991 0.514 6.999 1.00 76.62 114 LYS A C 1
ATOM 928 O O . LYS A 1 114 ? -17.108 0.112 6.718 1.00 76.62 114 LYS A O 1
ATOM 933 N N . LEU A 1 115 ? -15.248 -0.023 7.967 1.00 68.88 115 LEU A N 1
ATOM 934 C CA . LEU A 1 115 ?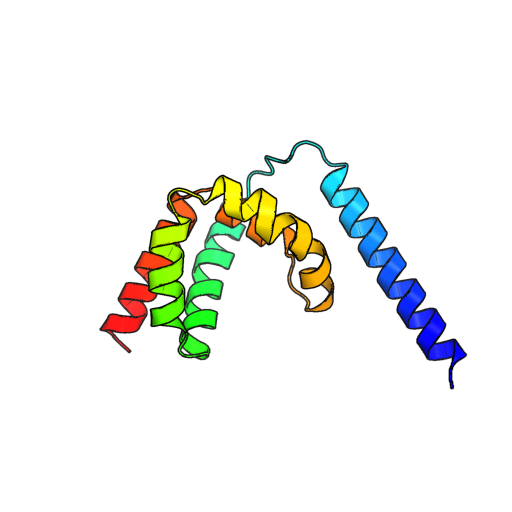 -15.687 -1.109 8.857 1.00 68.88 115 LEU A CA 1
ATOM 935 C C . LEU A 1 115 ? -16.779 -0.677 9.849 1.00 68.88 115 LEU A C 1
ATOM 937 O O . LEU A 1 115 ? -17.654 -1.471 10.166 1.00 68.88 115 LEU A O 1
ATOM 941 N N . THR A 1 116 ? -16.722 0.552 10.373 1.00 61.50 116 THR A N 1
ATOM 942 C CA . THR A 1 116 ? -17.698 1.044 11.367 1.00 61.50 116 THR A CA 1
ATOM 943 C C . THR A 1 116 ? -19.057 1.402 10.755 1.00 61.50 116 THR A C 1
ATOM 945 O O . THR A 1 116 ? -20.064 1.355 11.454 1.00 61.50 116 THR A O 1
ATOM 948 N N . TYR A 1 117 ? -19.095 1.770 9.471 1.00 56.03 117 TYR A N 1
ATOM 949 C CA . TYR A 1 117 ? -20.312 2.205 8.767 1.00 56.03 117 TYR A CA 1
ATOM 950 C C . TYR A 1 117 ? -20.795 1.219 7.683 1.00 56.03 117 TYR A C 1
ATOM 952 O O . TYR A 1 117 ? -21.707 1.563 6.928 1.00 56.03 117 TYR A O 1
ATOM 960 N N . GLY A 1 118 ? -20.157 0.051 7.564 1.00 51.22 118 GLY A N 1
ATOM 961 C CA . GLY A 1 118 ? -20.444 -0.985 6.563 1.00 51.22 118 GLY A CA 1
ATOM 962 C C . GLY A 1 118 ? -21.279 -2.140 7.090 1.00 51.22 118 GLY A C 1
ATOM 963 O O . GLY A 1 118 ? -21.221 -2.406 8.310 1.00 51.22 118 GLY A O 1
#

Secondary structure (DSSP, 8-state):
-HHHHHHHHHHHHHHHHHHHHHHHHTS-S-----HHHHHHHHHHHHHHHHHTT-HHHHHHHHHHHGGGHHHIIIIIIHHHHHHHHHTT--HHHHHHHHHSHHHHHHHHHHHHHHHH--

pLDDT: mean 80.15, std 10.75, range [48.5, 90.88]